Protein AF-A0A6C8LL79-F1 (afdb_monomer)

Solvent-accessible surface area (backbone atoms only — not comparable to full-atom values): 7331 Å² total; per-residue (Å²): 134,63,72,63,59,68,61,68,64,57,61,76,45,26,56,58,62,46,32,62,70,40,76,81,45,80,48,80,48,79,49,73,49,65,46,78,45,84,53,100,79,78,72,63,47,63,90,51,70,50,73,51,82,72,45,74,52,72,46,68,40,62,53,75,36,35,46,57,76,75,89,83,69,7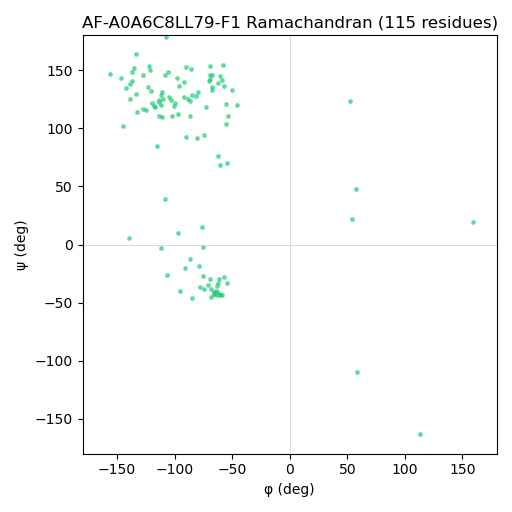4,102,61,100,69,70,82,71,26,34,47,65,66,55,52,52,47,51,55,51,50,50,43,72,66,72,58,63,35,42,35,36,50,88,89,48,79,43,73,74,38,80,71,132

Foldseek 3Di:
DDPVVVVVVFPQWDDFQWTFPDWPDKDKDKDKDFDFADDPDDGTDTDDIDIDQIDMDTDTHHDLFTQGPPVDDDDDPDRSNGHGPVVVVVVLVVQQVVLFFGWTDHSVDIDGRDHDD

InterPro domains:
  IPR048494 Dit-like phage tail protein, N-terminal domain [PF21821] (21-116)

Mean predicted aligned error: 10.7 Å

Secondary structure (DSSP, 8-state):
--HHHHHHT----EETTEE-SEEEEEEEE--EEE--B--SSSSPB---EEEPPPEEEEEEE--S-BEE--TTS-S-S----PBPHHHHHHHHHHHHHH---EEEE-SS-EEEEE---

Nearest PDB structures (foldseek):
  9b45-assembly1_U  TM=6.979E-01  e=3.609E-01  Pseudomonas virus Pa193
  8eon-assembly1_C  TM=7.003E-01  e=4.066E-01  Pseudomonas phage vB_PaeM_E217

Structure (mmCIF, N/CA/C/O backbone):
data_AF-A0A6C8LL79-F1
#
_entry.id   AF-A0A6C8LL79-F1
#
loop_
_atom_site.group_PDB
_atom_site.id
_atom_site.type_symbol
_atom_site.label_atom_id
_atom_site.label_alt_id
_atom_site.label_comp_id
_atom_site.label_asym_id
_atom_site.label_entity_id
_atom_site.label_seq_id
_atom_site.pdbx_PDB_ins_code
_atom_site.Cartn_x
_atom_site.Cartn_y
_atom_site.Cartn_z
_atom_site.occupancy
_atom_site.B_iso_or_equiv
_atom_site.auth_seq_id
_atom_site.auth_comp_id
_atom_site.auth_asym_id
_atom_site.auth_atom_id
_atom_site.pdbx_PDB_model_num
ATOM 1 N N . MET A 1 1 ? 25.544 -21.039 -1.902 1.00 49.50 1 MET A N 1
ATOM 2 C CA . MET A 1 1 ? 24.265 -20.311 -2.025 1.00 49.50 1 MET A CA 1
ATOM 3 C C . MET A 1 1 ? 24.577 -18.971 -2.662 1.00 49.50 1 MET A C 1
ATOM 5 O O . MET A 1 1 ? 25.288 -18.186 -2.047 1.00 49.50 1 MET A O 1
ATOM 9 N N . ASP A 1 2 ? 24.153 -18.768 -3.910 1.00 54.06 2 ASP A N 1
ATOM 10 C CA . ASP A 1 2 ? 24.474 -17.576 -4.702 1.00 54.06 2 ASP A CA 1
ATOM 11 C C . ASP A 1 2 ? 23.702 -16.353 -4.207 1.00 54.06 2 ASP A C 1
ATOM 13 O O . ASP A 1 2 ? 22.475 -16.310 -4.287 1.00 54.06 2 ASP A O 1
ATOM 17 N N . ILE A 1 3 ? 24.428 -15.328 -3.761 1.00 52.50 3 ILE A N 1
ATOM 18 C CA . ILE A 1 3 ? 23.889 -14.021 -3.334 1.00 52.50 3 ILE A CA 1
ATOM 19 C C . ILE A 1 3 ? 23.077 -13.363 -4.467 1.00 52.50 3 ILE A C 1
ATOM 21 O O . ILE A 1 3 ? 22.109 -12.641 -4.230 1.00 52.50 3 ILE A O 1
ATOM 25 N N . LEU A 1 4 ? 23.422 -13.677 -5.718 1.00 49.66 4 LEU A N 1
ATOM 26 C CA . LEU A 1 4 ? 22.693 -13.237 -6.904 1.00 49.66 4 LEU A CA 1
ATOM 27 C C . LEU A 1 4 ? 21.305 -13.886 -7.000 1.00 49.66 4 LEU A C 1
ATOM 29 O O . LEU A 1 4 ? 20.335 -13.214 -7.335 1.00 49.66 4 LEU A O 1
ATOM 33 N N . SER A 1 5 ? 21.169 -15.162 -6.632 1.00 50.50 5 SER A N 1
ATOM 34 C CA . SER A 1 5 ? 19.880 -15.864 -6.682 1.00 50.50 5 SER A CA 1
ATOM 35 C C . SER A 1 5 ? 18.879 -15.348 -5.641 1.00 50.50 5 SER A C 1
ATOM 37 O O . SER A 1 5 ? 17.677 -15.335 -5.905 1.00 50.50 5 SER A O 1
ATOM 39 N N . THR A 1 6 ? 19.357 -14.854 -4.492 1.00 52.66 6 THR A N 1
ATOM 40 C CA . THR A 1 6 ? 18.523 -14.166 -3.492 1.00 52.66 6 THR A CA 1
ATOM 41 C C . THR A 1 6 ? 18.145 -12.747 -3.912 1.00 52.66 6 THR A C 1
ATOM 43 O O . THR A 1 6 ? 17.090 -12.265 -3.511 1.00 52.66 6 THR A O 1
ATOM 46 N N . LEU A 1 7 ? 18.962 -12.094 -4.748 1.00 53.16 7 LEU A N 1
ATOM 47 C CA . LEU A 1 7 ? 18.659 -10.775 -5.306 1.00 53.16 7 LEU A CA 1
ATOM 48 C C . LEU A 1 7 ? 17.586 -10.859 -6.408 1.00 53.16 7 LEU A C 1
ATOM 50 O O . LEU A 1 7 ? 16.697 -10.019 -6.461 1.00 53.16 7 LEU A O 1
ATOM 54 N N . PHE A 1 8 ? 1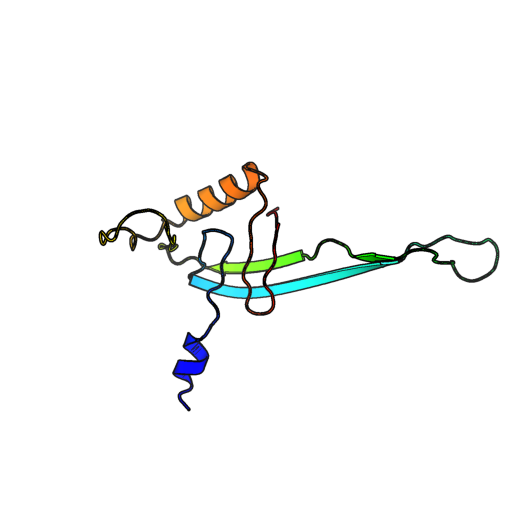7.624 -11.901 -7.248 1.00 52.66 8 PHE A N 1
ATOM 55 C CA . PHE A 1 8 ? 16.689 -12.078 -8.371 1.00 52.66 8 PHE A CA 1
ATOM 56 C 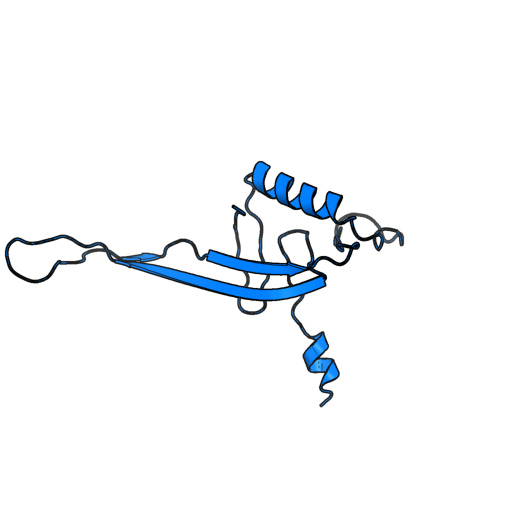C . PHE A 1 8 ? 15.371 -12.791 -8.024 1.00 52.66 8 PHE A C 1
ATOM 58 O O . PHE A 1 8 ? 14.427 -12.710 -8.804 1.00 52.66 8 PHE A O 1
ATOM 65 N N . HIS A 1 9 ? 15.240 -13.421 -6.850 1.00 49.84 9 HIS A N 1
ATOM 66 C CA . HIS A 1 9 ? 13.937 -13.891 -6.337 1.00 49.84 9 HIS A CA 1
ATOM 67 C C . HIS A 1 9 ? 13.061 -12.762 -5.768 1.00 49.84 9 HIS A C 1
ATOM 69 O O . HIS A 1 9 ? 12.079 -13.018 -5.067 1.00 49.84 9 HIS A O 1
ATOM 75 N N . GLN A 1 10 ? 13.399 -11.504 -6.059 1.00 55.97 10 GLN A N 1
ATOM 76 C CA . GLN A 1 10 ? 12.576 -10.347 -5.754 1.00 55.97 10 GLN A CA 1
ATOM 77 C C . GLN A 1 10 ? 11.195 -10.565 -6.380 1.00 55.97 10 GLN A C 1
ATOM 79 O O . GLN A 1 10 ? 11.033 -10.472 -7.594 1.00 55.97 10 GLN A O 1
ATOM 84 N N . GLN A 1 11 ? 10.207 -10.921 -5.548 1.00 56.28 11 GLN A N 1
ATOM 85 C CA . GLN A 1 11 ? 8.823 -11.090 -5.985 1.00 56.28 11 GLN A CA 1
ATOM 86 C C . GLN A 1 11 ? 8.450 -9.901 -6.863 1.00 56.28 11 GLN A C 1
ATOM 88 O O . GLN A 1 11 ? 8.565 -8.760 -6.403 1.00 56.28 11 GLN A O 1
ATOM 93 N N . SER A 1 12 ? 8.075 -10.169 -8.118 1.00 72.31 12 SER A N 1
ATOM 94 C CA . SER A 1 12 ? 7.757 -9.126 -9.087 1.00 72.31 12 SER A CA 1
ATOM 95 C C . SER A 1 12 ? 6.711 -8.212 -8.467 1.00 72.31 12 SER A C 1
ATOM 97 O O . SER A 1 12 ? 5.579 -8.637 -8.220 1.00 72.31 12 SER A O 1
ATOM 99 N N . ARG A 1 13 ? 7.119 -6.984 -8.155 1.00 86.12 13 ARG A N 1
ATOM 100 C CA . ARG A 1 13 ? 6.216 -5.956 -7.657 1.00 86.12 13 ARG A CA 1
ATOM 101 C C . ARG A 1 13 ? 5.285 -5.591 -8.787 1.00 86.12 13 ARG A C 1
ATOM 103 O O . ARG A 1 13 ? 5.730 -5.483 -9.927 1.00 86.12 13 ARG A O 1
ATOM 110 N N . ARG A 1 14 ? 3.999 -5.474 -8.495 1.00 85.94 14 ARG A N 1
ATOM 111 C CA . ARG A 1 14 ? 2.989 -5.220 -9.522 1.00 85.94 14 ARG A CA 1
ATOM 112 C C . ARG A 1 14 ? 1.933 -4.285 -8.980 1.00 85.94 14 ARG A C 1
ATOM 114 O O . ARG A 1 14 ? 1.458 -4.478 -7.865 1.00 85.94 14 ARG A O 1
ATOM 121 N N . ILE A 1 15 ? 1.575 -3.300 -9.786 1.00 86.94 15 ILE A N 1
ATOM 122 C CA . ILE A 1 15 ? 0.506 -2.340 -9.530 1.00 86.94 15 ILE A CA 1
ATOM 123 C C . ILE A 1 15 ? -0.539 -2.604 -10.612 1.00 86.94 15 ILE A C 1
ATOM 125 O O . ILE A 1 15 ? -0.474 -2.040 -11.701 1.00 86.94 15 ILE A O 1
ATOM 129 N N . GLY A 1 16 ? -1.425 -3.571 -10.373 1.00 85.44 16 GLY A N 1
ATOM 130 C CA . GLY A 1 16 ? -2.296 -4.109 -11.414 1.00 85.44 16 GLY A CA 1
ATOM 131 C C . GLY A 1 16 ? -1.491 -4.697 -12.583 1.00 85.44 16 GLY A C 1
ATOM 132 O O . GLY A 1 16 ? -0.846 -5.748 -12.459 1.00 85.44 16 GLY A O 1
ATOM 133 N N . VAL A 1 17 ? -1.534 -4.012 -13.727 1.00 80.81 17 VAL A N 1
ATOM 134 C CA . VAL A 1 17 ? -0.827 -4.399 -14.964 1.00 80.81 17 VAL A CA 1
ATOM 135 C C . VAL A 1 17 ? 0.577 -3.780 -15.045 1.00 80.81 17 VAL A C 1
ATOM 137 O O . VAL A 1 17 ? 1.446 -4.319 -15.727 1.00 80.81 17 VAL A O 1
ATOM 140 N N . LEU A 1 18 ? 0.836 -2.706 -14.294 1.00 82.19 18 LEU A N 1
ATOM 141 C CA . LEU A 1 18 ? 2.104 -1.981 -14.308 1.00 82.19 18 LEU A CA 1
ATOM 142 C C . LEU A 1 18 ? 3.173 -2.687 -13.466 1.00 82.19 18 LEU A C 1
ATOM 144 O O . LEU A 1 18 ? 2.955 -3.017 -12.294 1.00 82.19 18 LEU A O 1
ATOM 148 N N . ILE A 1 19 ? 4.361 -2.863 -14.050 1.00 84.94 19 ILE A N 1
ATOM 149 C CA . ILE A 1 19 ? 5.530 -3.447 -13.383 1.00 84.94 19 ILE A CA 1
ATOM 150 C C . ILE A 1 19 ? 6.615 -2.367 -13.241 1.00 84.94 19 ILE A C 1
ATOM 152 O O . ILE A 1 19 ? 7.194 -1.951 -14.250 1.00 84.94 19 ILE A O 1
ATOM 156 N N . PRO A 1 20 ? 6.914 -1.894 -12.016 1.00 85.38 20 PRO A N 1
ATOM 157 C CA . PRO A 1 20 ? 8.007 -0.959 -11.790 1.00 85.38 20 PRO A CA 1
ATOM 158 C C . PRO A 1 20 ? 9.363 -1.636 -12.004 1.00 85.38 20 PRO A C 1
ATOM 160 O O . PRO A 1 20 ? 9.553 -2.807 -11.675 1.00 85.38 20 PRO A O 1
ATOM 163 N N . SER A 1 21 ? 10.332 -0.881 -12.523 1.00 81.56 21 SER A N 1
ATOM 164 C CA . SER A 1 21 ? 11.700 -1.372 -12.731 1.00 81.56 21 SER A CA 1
ATOM 165 C C . SER A 1 21 ? 12.501 -1.388 -11.432 1.00 81.56 21 SER A C 1
ATOM 167 O O . SER A 1 21 ? 13.310 -2.283 -11.210 1.00 81.56 21 SER A O 1
ATOM 169 N N . VAL A 1 22 ? 12.281 -0.389 -10.575 1.00 85.12 22 VAL A N 1
ATOM 170 C CA . VAL A 1 22 ? 12.935 -0.255 -9.271 1.00 85.12 22 VAL A CA 1
ATOM 171 C C . VAL A 1 22 ? 11.895 0.165 -8.243 1.00 85.12 22 VAL A C 1
ATOM 173 O O . VAL A 1 22 ? 11.044 1.006 -8.522 1.00 85.12 22 VAL A O 1
ATOM 176 N N . VAL A 1 23 ? 11.979 -0.390 -7.038 1.00 87.69 23 VAL A N 1
ATOM 177 C CA . VAL A 1 23 ? 11.211 0.080 -5.882 1.00 87.69 23 VAL A CA 1
ATOM 178 C C . VAL A 1 23 ? 12.194 0.582 -4.838 1.00 87.69 23 VAL A C 1
ATOM 180 O O . VAL A 1 23 ? 13.041 -0.178 -4.373 1.00 87.69 23 VAL A O 1
ATOM 183 N N . VAL A 1 24 ? 12.104 1.870 -4.516 1.00 89.56 24 VAL A N 1
ATOM 184 C CA . VAL A 1 24 ? 12.994 2.549 -3.566 1.00 89.56 24 VAL A CA 1
ATOM 185 C C . VAL A 1 24 ? 12.483 2.354 -2.145 1.00 89.56 24 VAL A C 1
ATOM 187 O O . VAL A 1 24 ? 13.252 2.005 -1.250 1.00 89.56 24 VAL A O 1
ATOM 190 N N . SER A 1 25 ? 11.179 2.546 -1.928 1.00 90.81 25 SER A N 1
ATOM 191 C CA . SER A 1 25 ? 10.568 2.378 -0.612 1.00 90.81 25 SER A CA 1
ATOM 192 C C . SER A 1 25 ? 9.131 1.854 -0.691 1.00 90.81 25 SER A C 1
ATOM 194 O O . SER A 1 25 ? 8.372 2.208 -1.589 1.00 90.81 25 SER A O 1
ATOM 196 N N . GLU A 1 26 ? 8.759 1.001 0.269 1.00 92.25 26 GLU A N 1
ATOM 197 C CA . GLU A 1 26 ? 7.394 0.496 0.481 1.00 92.25 26 GLU A CA 1
ATOM 198 C C . GLU A 1 26 ? 7.004 0.748 1.944 1.00 92.25 26 GLU A C 1
ATOM 200 O O . GLU A 1 26 ? 7.621 0.210 2.866 1.00 92.25 26 GLU A O 1
ATOM 205 N N . LYS A 1 27 ? 5.985 1.580 2.176 1.00 94.88 27 LYS A N 1
ATOM 206 C CA . LYS A 1 27 ? 5.447 1.879 3.510 1.00 94.88 27 LYS A CA 1
ATOM 207 C C . LYS A 1 27 ? 4.043 1.304 3.627 1.00 94.88 27 LYS A C 1
ATOM 209 O O . LYS A 1 27 ? 3.156 1.680 2.869 1.00 94.88 27 LYS A O 1
ATOM 214 N N . HIS A 1 28 ? 3.856 0.403 4.587 1.00 95.50 28 HIS A N 1
ATOM 215 C CA . HIS A 1 28 ? 2.603 -0.315 4.821 1.00 95.50 28 HIS A CA 1
ATOM 216 C C . HIS A 1 28 ? 1.949 0.167 6.115 1.00 95.50 28 HIS A C 1
ATOM 218 O O . HIS A 1 28 ? 2.578 0.075 7.171 1.00 95.50 28 HIS A O 1
ATOM 224 N N . THR A 1 29 ? 0.691 0.599 6.042 1.00 95.25 29 THR A N 1
ATOM 225 C CA . THR A 1 29 ? -0.086 1.063 7.197 1.00 95.25 29 THR A CA 1
ATOM 226 C C . THR A 1 29 ? -1.322 0.186 7.377 1.00 95.25 29 THR A C 1
ATOM 228 O O . THR A 1 29 ? -2.162 0.067 6.486 1.00 95.25 29 THR A O 1
ATOM 231 N N . ASP A 1 30 ? -1.441 -0.427 8.552 1.00 95.06 30 ASP A N 1
ATOM 232 C CA . ASP A 1 30 ? -2.610 -1.186 8.990 1.00 95.06 30 ASP A CA 1
ATOM 233 C C . ASP A 1 30 ? -3.083 -0.594 10.325 1.00 95.06 30 ASP A C 1
ATOM 235 O O . ASP A 1 30 ? -2.360 -0.668 11.318 1.00 95.06 30 ASP A O 1
ATOM 239 N N . THR A 1 31 ? -4.291 -0.027 10.356 1.00 95.12 31 THR A N 1
ATOM 240 C CA . THR A 1 31 ? -4.839 0.645 11.547 1.00 95.12 31 THR A CA 1
ATOM 241 C C . THR A 1 31 ? -6.137 -0.023 11.989 1.00 95.12 31 THR A C 1
ATOM 243 O O . THR A 1 31 ? -7.030 -0.261 11.174 1.00 95.12 31 THR A O 1
ATOM 246 N N . LEU A 1 32 ? -6.252 -0.311 13.285 1.00 95.19 32 LEU A N 1
ATOM 247 C CA . LEU A 1 32 ? -7.506 -0.700 13.930 1.00 95.19 32 LEU A CA 1
ATOM 248 C C . LEU A 1 32 ? -8.075 0.539 14.627 1.00 95.19 32 LEU A C 1
ATOM 250 O O . LEU A 1 32 ? -7.388 1.136 15.451 1.00 95.19 32 LEU A O 1
ATOM 254 N N . GLU A 1 33 ? -9.293 0.940 14.278 1.00 94.94 33 GLU A N 1
ATOM 255 C CA . GLU A 1 33 ? -10.002 2.000 14.990 1.00 94.94 33 GLU A CA 1
ATOM 256 C C . GLU A 1 33 ? -10.858 1.379 16.090 1.00 94.94 33 GLU A C 1
ATOM 258 O O . GLU A 1 33 ? -11.637 0.461 15.837 1.00 94.94 33 GLU A O 1
ATOM 263 N N . ILE A 1 34 ? -10.689 1.877 17.311 1.00 94.19 34 ILE A N 1
ATOM 264 C CA . ILE A 1 34 ? -11.496 1.517 18.473 1.00 94.19 34 ILE A CA 1
ATOM 265 C C . ILE A 1 34 ? -12.426 2.702 18.728 1.00 94.19 34 ILE A C 1
ATOM 267 O O . ILE A 1 34 ? -11.964 3.838 18.792 1.00 94.19 34 ILE A O 1
ATOM 271 N N . THR A 1 35 ? -13.732 2.459 18.819 1.00 93.31 35 T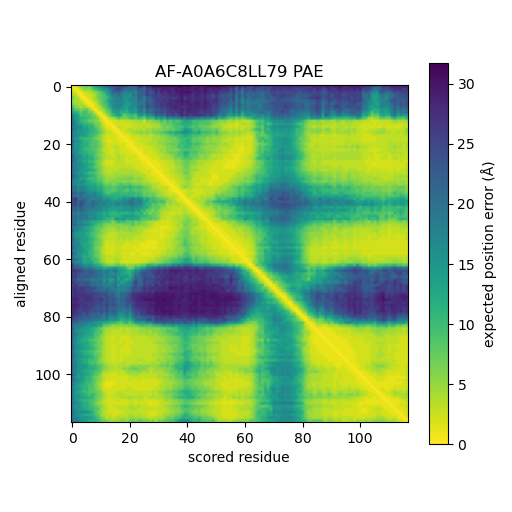HR A N 1
ATOM 272 C CA . THR A 1 35 ? -14.709 3.525 19.071 1.00 93.31 35 THR A CA 1
ATOM 273 C C . THR A 1 35 ? -14.563 4.040 20.493 1.00 93.31 35 THR A C 1
ATOM 275 O O . THR A 1 35 ? -14.435 3.233 21.410 1.00 93.31 35 THR A O 1
ATOM 278 N N . GLU A 1 36 ? -14.680 5.346 20.694 1.00 91.00 36 GLU A N 1
ATOM 279 C CA . GLU A 1 36 ? -14.651 5.945 22.026 1.00 91.00 36 GLU A CA 1
ATOM 280 C C . GLU A 1 36 ? -16.017 6.553 22.353 1.00 91.00 36 GLU A C 1
ATOM 282 O O . GLU A 1 36 ? -16.537 7.386 21.610 1.00 91.00 36 GLU A O 1
ATOM 287 N N . HIS A 1 37 ? -16.603 6.137 23.475 1.00 91.94 37 HIS A N 1
ATOM 288 C CA . HIS A 1 37 ? -17.780 6.764 24.057 1.00 91.94 37 HIS A CA 1
ATOM 289 C C . HIS A 1 37 ? -17.382 7.455 25.372 1.00 91.94 37 HIS A C 1
ATOM 291 O O . HIS A 1 37 ? -17.048 6.768 26.347 1.00 91.94 37 HIS A O 1
ATOM 297 N N . PRO A 1 38 ? -17.360 8.800 25.420 1.00 90.12 38 PRO A N 1
ATOM 298 C CA . PRO A 1 38 ? -16.996 9.525 26.630 1.00 90.12 38 PRO A CA 1
ATOM 299 C C . PRO A 1 38 ? -18.082 9.365 27.699 1.00 90.12 38 PRO A C 1
ATOM 301 O O . PRO A 1 38 ? -19.274 9.390 27.398 1.00 90.12 38 PRO A O 1
ATOM 304 N N . VAL A 1 39 ? -17.664 9.241 28.957 1.00 92.12 39 VAL A N 1
ATOM 305 C CA . VAL A 1 39 ? -18.555 9.162 30.123 1.00 92.12 39 VAL A CA 1
ATOM 306 C C . VAL A 1 39 ? -18.237 10.286 31.103 1.00 92.12 39 VAL A C 1
ATOM 308 O O . VAL A 1 39 ? -17.117 10.788 31.141 1.00 92.12 39 VAL A O 1
ATOM 311 N N . GLU A 1 40 ? -19.231 10.691 31.890 1.00 88.38 40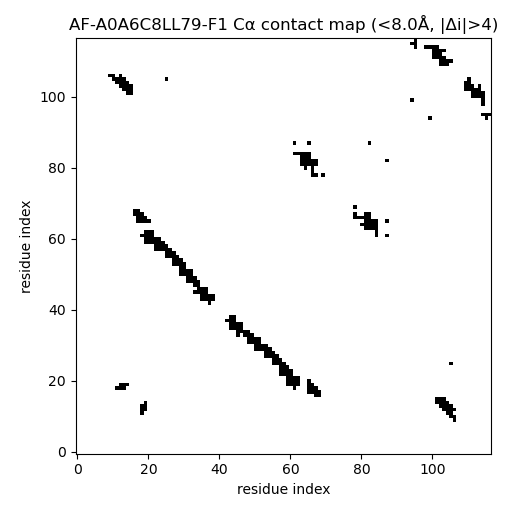 GLU A N 1
ATOM 312 C CA . GLU A 1 40 ? -19.135 11.841 32.800 1.00 88.38 40 GLU A CA 1
ATOM 313 C C . GLU A 1 40 ? -18.065 11.661 33.891 1.00 88.38 40 GLU A C 1
ATOM 315 O O . GLU A 1 40 ? -17.410 12.623 34.291 1.00 88.38 40 GLU A O 1
ATOM 320 N N . VAL A 1 41 ? -17.848 10.422 34.346 1.00 89.81 41 VAL A N 1
ATOM 321 C CA . VAL A 1 41 ? -16.825 10.071 35.338 1.00 89.81 41 VAL A CA 1
ATOM 322 C C . VAL A 1 41 ? -16.140 8.769 34.927 1.00 89.81 41 VAL A C 1
ATOM 324 O O . VAL A 1 41 ? -16.801 7.746 34.758 1.00 89.81 41 VAL A O 1
ATOM 327 N N . GLY A 1 42 ? -14.810 8.790 34.820 1.00 85.38 42 GLY A N 1
ATOM 328 C CA . GLY A 1 42 ? -13.992 7.615 34.503 1.00 85.38 42 GLY A CA 1
ATOM 329 C C . GLY A 1 42 ? -13.299 7.696 33.141 1.00 85.38 42 GLY A C 1
ATOM 330 O O . GLY A 1 42 ? -13.129 8.776 32.581 1.00 85.38 42 GLY A O 1
ATOM 331 N N . ALA A 1 43 ? -12.843 6.547 32.639 1.00 87.31 43 ALA A N 1
ATOM 332 C CA . ALA A 1 43 ? -12.218 6.431 31.322 1.00 87.31 43 ALA A CA 1
ATOM 333 C C . ALA A 1 43 ? -13.277 6.238 30.227 1.00 87.31 43 ALA A C 1
ATOM 335 O O . ALA A 1 43 ? -14.332 5.657 30.484 1.00 87.31 43 ALA A O 1
ATOM 336 N N . ALA A 1 44 ? -12.980 6.694 29.007 1.00 88.56 44 ALA A N 1
ATOM 337 C CA . ALA A 1 44 ? -13.838 6.454 27.852 1.00 88.56 44 ALA A CA 1
ATOM 338 C C . ALA A 1 44 ? -14.055 4.947 27.644 1.00 88.56 44 ALA A C 1
ATOM 340 O O . ALA A 1 44 ? -13.117 4.151 27.743 1.00 88.56 44 ALA A O 1
ATOM 341 N N . ILE A 1 45 ? -15.300 4.564 27.372 1.00 88.88 45 ILE A N 1
ATOM 342 C CA . ILE A 1 45 ? -15.686 3.170 27.157 1.00 88.88 45 ILE A CA 1
ATOM 343 C C . ILE A 1 45 ? -15.687 2.906 25.653 1.00 88.88 45 ILE A C 1
ATOM 345 O O . ILE A 1 45 ? -16.189 3.716 24.876 1.00 88.88 45 ILE A O 1
ATOM 349 N N . ALA A 1 46 ? -15.140 1.764 25.247 1.00 89.88 46 ALA A N 1
ATOM 350 C CA . ALA A 1 46 ? -15.179 1.292 23.872 1.00 89.88 46 ALA A CA 1
ATOM 351 C C . ALA A 1 46 ? -16.067 0.054 23.773 1.00 89.88 46 ALA A C 1
ATOM 353 O O . ALA A 1 46 ? -15.868 -0.903 24.518 1.00 89.88 46 ALA A O 1
ATOM 354 N N . ASP A 1 47 ? -17.019 0.072 22.845 1.00 90.00 47 ASP A N 1
ATOM 355 C CA . ASP A 1 47 ? -17.921 -1.062 22.608 1.00 90.00 47 ASP A CA 1
ATOM 356 C C . ASP A 1 47 ? -17.573 -1.807 21.307 1.00 90.00 47 ASP A C 1
ATOM 358 O O . ASP A 1 47 ? -17.809 -3.002 21.169 1.00 90.00 47 ASP A O 1
ATOM 362 N N . HIS A 1 48 ? -16.951 -1.120 20.342 1.00 92.00 48 HIS A N 1
ATOM 363 C CA . HIS A 1 48 ? -16.644 -1.681 19.031 1.00 92.00 48 HIS A CA 1
ATOM 364 C C . HIS A 1 48 ? -15.219 -1.336 18.582 1.00 92.00 48 HIS A C 1
ATOM 366 O O . HIS A 1 48 ? -14.649 -0.302 18.932 1.00 92.00 48 HIS A O 1
ATOM 372 N N . ALA A 1 49 ? -14.647 -2.206 17.753 1.00 93.94 49 ALA A N 1
ATOM 373 C CA . ALA A 1 49 ? -13.419 -1.932 17.025 1.00 93.94 49 ALA A CA 1
ATOM 374 C C . ALA A 1 49 ? -13.547 -2.464 15.597 1.00 93.94 49 ALA A C 1
ATOM 376 O O . ALA A 1 49 ? -14.062 -3.562 15.382 1.00 93.94 49 ALA A O 1
ATOM 377 N N . TYR A 1 50 ? -13.076 -1.697 14.619 1.00 94.94 50 TYR A N 1
ATOM 378 C CA . TYR A 1 50 ? -13.099 -2.088 13.214 1.00 94.94 50 TYR A CA 1
ATOM 379 C C . TYR A 1 50 ? -11.779 -1.739 12.528 1.00 94.94 50 TYR A C 1
ATOM 381 O O . TYR A 1 50 ? -11.076 -0.793 12.886 1.00 94.94 50 TYR A O 1
ATOM 389 N N . LYS A 1 51 ? -11.396 -2.550 11.542 1.00 95.06 51 LYS A N 1
ATOM 390 C CA . LYS A 1 51 ? -10.137 -2.366 10.820 1.00 95.06 51 LYS A CA 1
ATOM 391 C C . LYS A 1 51 ? -10.329 -1.355 9.689 1.00 95.06 51 LYS A C 1
ATOM 393 O O . LYS A 1 51 ? -11.224 -1.529 8.865 1.00 95.06 51 LYS A O 1
ATOM 398 N N . LYS A 1 52 ? -9.471 -0.332 9.622 1.00 94.81 52 LYS A N 1
ATOM 399 C CA . LYS A 1 52 ? -9.424 0.582 8.472 1.00 94.81 52 LYS A CA 1
ATOM 400 C C . LYS A 1 52 ? -8.880 -0.136 7.233 1.00 94.81 52 LYS A C 1
ATOM 402 O O . LYS A 1 52 ? -8.099 -1.082 7.384 1.00 94.81 52 LYS A O 1
ATOM 407 N N . PRO A 1 53 ? -9.243 0.311 6.015 1.00 93.19 53 PRO A N 1
ATOM 408 C CA . PRO A 1 53 ? -8.604 -0.165 4.795 1.00 93.19 53 PRO A CA 1
ATOM 409 C C . PRO A 1 53 ? -7.081 -0.081 4.920 1.00 93.19 53 PRO A C 1
ATOM 411 O O . PRO A 1 53 ? -6.545 0.920 5.393 1.00 93.19 53 PRO A O 1
ATOM 414 N N . SER A 1 54 ? -6.386 -1.156 4.552 1.00 94.44 54 SER A N 1
ATOM 415 C CA . SER A 1 54 ? -4.925 -1.168 4.585 1.00 94.44 54 SER A CA 1
ATOM 416 C C . SER A 1 54 ? -4.388 -0.208 3.522 1.00 94.44 54 SER A C 1
ATOM 418 O O . SER A 1 54 ? -4.812 -0.276 2.372 1.00 94.44 54 SER A O 1
ATOM 420 N N . GLU A 1 55 ? -3.424 0.634 3.880 1.00 94.94 55 GLU A N 1
ATOM 421 C CA . GLU A 1 55 ? -2.801 1.582 2.954 1.00 94.94 55 GLU A CA 1
ATOM 422 C C . GLU A 1 55 ? -1.369 1.154 2.629 1.00 94.94 5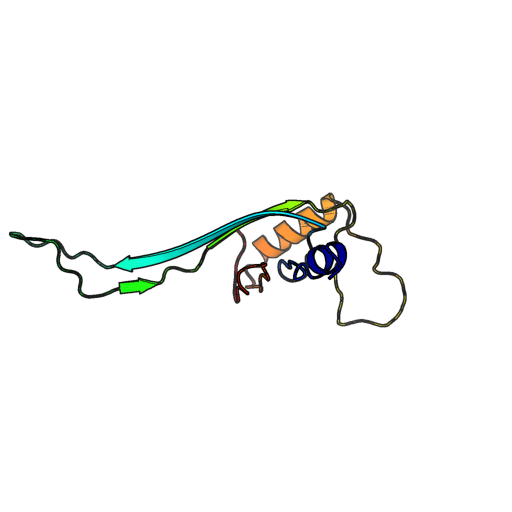5 GLU A C 1
ATOM 424 O O . GLU A 1 55 ? -0.644 0.614 3.473 1.00 94.94 55 GLU A O 1
ATOM 429 N N . VAL A 1 56 ? -0.949 1.412 1.393 1.00 95.00 56 VAL A N 1
ATOM 430 C CA . VAL A 1 56 ? 0.437 1.246 0.967 1.00 95.00 56 VAL A CA 1
ATOM 431 C C . VAL A 1 56 ? 0.878 2.472 0.181 1.00 95.00 56 VAL A C 1
ATOM 433 O O . VAL A 1 56 ? 0.196 2.909 -0.741 1.00 95.00 56 VAL A O 1
ATOM 436 N N . VAL A 1 57 ? 2.024 3.029 0.559 1.00 95.12 57 VAL A N 1
ATOM 437 C CA . VAL A 1 57 ? 2.688 4.113 -0.168 1.00 95.12 57 VAL A CA 1
ATOM 438 C C . VAL A 1 57 ? 3.992 3.558 -0.709 1.00 95.12 57 VAL A C 1
ATOM 440 O O . VAL A 1 57 ? 4.810 3.047 0.058 1.00 95.12 57 VAL A O 1
ATOM 443 N N . MET A 1 58 ? 4.173 3.637 -2.023 1.00 91.38 58 MET A N 1
ATOM 444 C CA . MET A 1 58 ? 5.357 3.110 -2.694 1.00 91.38 58 MET A CA 1
ATOM 445 C C . MET A 1 58 ? 6.051 4.209 -3.484 1.00 91.38 58 MET A C 1
ATOM 447 O O . MET A 1 58 ? 5.409 4.967 -4.206 1.00 91.38 58 MET A O 1
ATOM 451 N N . GLU A 1 59 ? 7.369 4.257 -3.364 1.00 92.56 59 GLU A N 1
ATOM 452 C CA . GLU A 1 59 ? 8.235 5.073 -4.200 1.00 92.56 59 GLU A CA 1
ATOM 453 C C . GLU A 1 59 ? 8.885 4.156 -5.232 1.00 92.56 59 GLU A C 1
ATOM 455 O O . GLU A 1 59 ? 9.691 3.284 -4.891 1.00 92.56 59 GLU A O 1
ATOM 460 N N . VAL A 1 60 ? 8.484 4.313 -6.491 1.00 89.06 60 VAL A N 1
ATOM 461 C CA . VAL A 1 60 ? 8.874 3.414 -7.579 1.00 89.06 60 VAL A CA 1
ATOM 462 C C . VAL A 1 60 ? 9.454 4.188 -8.754 1.00 89.06 60 VAL A C 1
ATOM 464 O O . VAL A 1 60 ? 9.035 5.304 -9.054 1.00 89.06 60 VAL A O 1
ATOM 467 N N . GLY A 1 61 ? 10.422 3.574 -9.426 1.00 85.44 61 GLY A N 1
ATOM 468 C CA . GLY A 1 61 ? 11.012 4.053 -10.664 1.00 85.44 61 GLY A CA 1
ATOM 469 C C . GLY A 1 61 ? 10.622 3.150 -11.827 1.00 85.44 61 GLY A C 1
ATOM 470 O O . GLY A 1 61 ? 10.773 1.927 -11.762 1.00 85.44 61 GLY A O 1
ATOM 471 N N . PHE A 1 62 ? 10.168 3.765 -12.913 1.00 81.06 62 PHE A N 1
ATOM 472 C CA . PHE A 1 62 ? 9.998 3.108 -14.202 1.00 81.06 62 PHE A CA 1
ATOM 473 C C . PHE A 1 62 ? 11.193 3.489 -15.078 1.00 81.06 62 PHE A C 1
ATOM 475 O O . PHE A 1 62 ? 11.419 4.671 -15.344 1.00 81.06 62 PHE A O 1
ATOM 482 N N . ALA A 1 63 ? 11.987 2.509 -15.517 1.00 70.31 63 ALA A N 1
ATOM 483 C CA . ALA A 1 63 ? 12.861 2.726 -16.665 1.00 70.31 63 ALA A CA 1
ATOM 484 C C . ALA A 1 63 ? 11.955 3.060 -17.862 1.00 70.31 63 ALA A C 1
ATOM 486 O O . ALA A 1 63 ? 10.844 2.541 -17.911 1.00 70.31 63 ALA A O 1
ATOM 487 N N . GLY A 1 64 ? 12.378 3.946 -18.775 1.00 56.62 64 GLY A N 1
ATOM 488 C CA . GLY A 1 64 ? 11.591 4.385 -19.943 1.00 56.62 64 GLY A CA 1
ATOM 489 C C . GLY A 1 64 ? 11.283 3.226 -20.890 1.00 56.62 64 GLY A C 1
ATOM 490 O O . GLY A 1 64 ? 11.967 3.030 -21.888 1.00 56.62 64 GLY A O 1
ATOM 491 N N . GLY A 1 65 ? 10.324 2.411 -20.482 1.00 54.00 65 GLY A N 1
ATOM 492 C CA . GLY A 1 65 ? 10.444 0.976 -20.581 1.00 54.00 65 GLY A CA 1
ATOM 493 C C . GLY A 1 65 ? 9.512 0.186 -19.638 1.00 54.00 65 GLY A C 1
ATOM 494 O O . GLY A 1 65 ? 9.812 -0.978 -19.382 1.00 54.00 65 GLY A O 1
ATOM 495 N N . GLY A 1 66 ? 8.426 0.762 -19.099 1.00 52.84 66 GLY A N 1
ATOM 496 C CA . GLY A 1 66 ? 7.495 0.029 -18.225 1.00 52.84 66 GLY A CA 1
ATOM 497 C C . GLY A 1 66 ? 6.970 -1.232 -18.922 1.00 52.84 66 GLY A C 1
ATOM 498 O O . GLY A 1 66 ? 6.422 -1.140 -20.017 1.00 52.84 66 GLY A O 1
ATOM 499 N N . SER A 1 67 ? 7.202 -2.411 -18.339 1.00 55.03 67 SER A N 1
ATOM 500 C CA . SER A 1 67 ? 6.828 -3.690 -18.954 1.00 55.03 67 SER A CA 1
ATOM 501 C C . SER A 1 67 ? 5.384 -4.024 -18.591 1.00 55.03 67 SER A C 1
ATOM 503 O O . SER A 1 67 ? 5.091 -4.316 -17.430 1.00 55.03 67 SER A O 1
ATOM 505 N N . LEU A 1 68 ? 4.483 -3.965 -19.571 1.00 56.12 68 LEU A N 1
ATOM 506 C CA . LEU A 1 68 ? 3.145 -4.537 -19.451 1.00 56.12 68 LEU A CA 1
ATOM 507 C C . LEU A 1 68 ? 3.231 -6.043 -19.723 1.00 56.12 68 LEU A C 1
ATOM 509 O O . LEU A 1 68 ? 3.746 -6.459 -2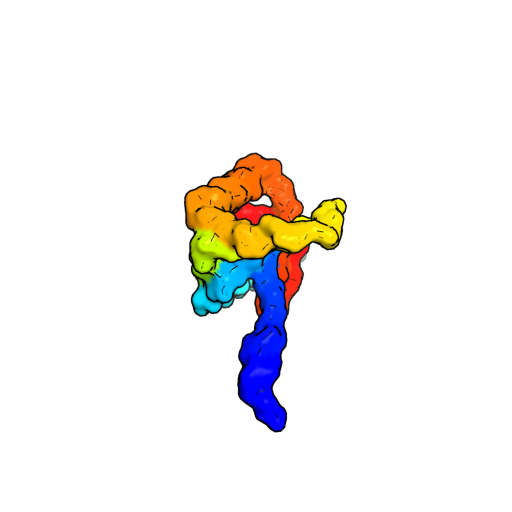0.761 1.00 56.12 68 LEU A O 1
ATOM 513 N N . LEU A 1 69 ? 2.696 -6.867 -18.818 1.00 57.72 69 LEU A N 1
ATOM 514 C CA . LEU A 1 69 ? 2.407 -8.268 -19.132 1.00 57.72 69 LEU A CA 1
ATOM 515 C C . LEU A 1 69 ? 0.982 -8.364 -19.687 1.00 57.72 69 LEU A C 1
ATOM 517 O O . LEU A 1 69 ? 0.021 -8.516 -18.932 1.00 57.72 69 LEU A O 1
ATOM 521 N N . ASP A 1 70 ? 0.854 -8.284 -21.010 1.00 55.62 70 ASP A N 1
ATOM 522 C CA . ASP A 1 70 ? -0.364 -8.698 -21.705 1.00 55.62 70 ASP A CA 1
ATOM 523 C C . ASP A 1 70 ? -0.427 -10.234 -21.721 1.00 55.62 70 ASP A C 1
ATOM 525 O O . ASP A 1 70 ? 0.182 -10.907 -22.552 1.00 55.62 70 ASP A O 1
ATOM 529 N N . PHE A 1 71 ? -1.118 -10.808 -20.735 1.00 50.56 71 PHE A N 1
ATOM 530 C CA . PHE A 1 71 ? -1.311 -12.257 -20.626 1.00 50.56 71 PHE A CA 1
ATOM 531 C C . PHE A 1 71 ? -2.345 -12.813 -21.625 1.00 50.56 71 PHE A C 1
ATOM 533 O O . PHE A 1 71 ? -2.566 -14.024 -21.631 1.00 50.56 71 PHE A O 1
ATOM 540 N N . ALA A 1 72 ? -2.991 -11.978 -22.451 1.00 51.94 72 ALA A N 1
ATOM 541 C CA . ALA A 1 72 ? -4.182 -12.377 -23.202 1.00 51.94 72 ALA A CA 1
ATOM 542 C C . ALA A 1 72 ? -4.013 -12.469 -24.729 1.00 51.94 72 ALA A C 1
ATOM 544 O O . ALA A 1 72 ? -4.949 -12.906 -25.399 1.00 51.94 72 ALA A O 1
ATOM 545 N N . SER A 1 73 ? -2.860 -12.132 -25.314 1.00 45.41 73 SER A N 1
ATOM 546 C CA . SER A 1 73 ? -2.749 -12.093 -26.777 1.00 45.41 73 SER A CA 1
ATOM 547 C C . SER A 1 73 ? -1.379 -12.526 -27.301 1.00 45.41 73 SER A C 1
ATOM 549 O O . SER A 1 73 ? -0.442 -11.743 -27.338 1.00 45.41 73 SER A O 1
ATOM 551 N N . ASN A 1 74 ? -1.325 -13.767 -27.793 1.00 44.78 74 ASN A N 1
ATOM 552 C CA . ASN A 1 74 ? -0.376 -14.300 -28.775 1.00 44.78 74 ASN A CA 1
ATOM 553 C C . ASN A 1 74 ? 1.134 -14.120 -28.528 1.00 44.78 74 ASN A C 1
ATOM 555 O O . ASN A 1 74 ? 1.702 -13.035 -28.517 1.00 44.78 74 ASN A O 1
ATOM 559 N N . LEU A 1 75 ? 1.805 -15.273 -28.515 1.00 56.16 75 LEU A N 1
ATOM 560 C CA . LEU A 1 75 ? 3.235 -15.500 -28.710 1.00 56.16 75 LEU A CA 1
ATOM 561 C C . LEU A 1 75 ? 3.737 -14.893 -30.043 1.00 56.16 75 LEU A C 1
ATOM 563 O O . LEU A 1 75 ? 4.072 -15.606 -30.985 1.00 56.16 75 LEU A O 1
ATOM 567 N N . THR A 1 76 ? 3.794 -13.568 -30.135 1.00 45.12 76 THR A N 1
ATOM 568 C CA . THR A 1 76 ? 4.505 -12.822 -31.174 1.00 45.12 76 THR A CA 1
ATOM 569 C C . THR A 1 76 ? 5.323 -11.737 -30.492 1.00 45.12 76 THR A C 1
ATOM 571 O O . THR A 1 76 ? 4.797 -10.844 -29.837 1.00 45.12 76 THR A O 1
ATOM 574 N N . ALA A 1 77 ? 6.637 -11.886 -30.604 1.00 47.50 77 ALA A N 1
ATOM 575 C CA . ALA A 1 77 ? 7.697 -11.148 -29.935 1.00 47.50 77 ALA A CA 1
ATOM 576 C C . ALA A 1 77 ? 7.725 -9.626 -30.213 1.00 47.50 77 ALA A C 1
ATOM 578 O O . ALA A 1 77 ? 8.663 -9.141 -30.842 1.00 47.50 77 ALA A O 1
ATOM 579 N N . THR A 1 78 ? 6.741 -8.855 -29.732 1.00 44.12 78 THR A N 1
ATOM 580 C CA . THR A 1 78 ? 6.714 -7.386 -29.922 1.00 44.12 78 THR A CA 1
ATOM 581 C C . THR A 1 78 ? 6.258 -6.541 -28.726 1.00 44.12 78 THR A C 1
ATOM 583 O O . THR A 1 78 ? 6.218 -5.325 -28.861 1.00 44.12 78 THR A O 1
ATOM 586 N N . SER A 1 79 ? 6.012 -7.103 -27.535 1.00 46.81 79 SER A N 1
ATOM 587 C CA . SER A 1 79 ? 5.696 -6.303 -26.328 1.00 46.81 79 SER A CA 1
ATOM 588 C C . SER A 1 79 ? 6.827 -6.289 -25.288 1.00 46.81 79 SER A C 1
ATOM 590 O O . SER A 1 79 ? 6.589 -6.357 -24.089 1.00 46.81 79 SER A O 1
ATOM 592 N N . LEU A 1 80 ? 8.082 -6.216 -25.749 1.00 49.47 80 LEU A N 1
ATOM 593 C CA . LEU A 1 80 ? 9.214 -5.759 -24.922 1.00 49.47 80 LEU A CA 1
ATOM 594 C C . LEU A 1 80 ? 9.532 -4.272 -25.161 1.00 49.47 80 LEU A C 1
ATOM 596 O O . LEU A 1 80 ? 10.563 -3.777 -24.705 1.00 49.47 80 LEU A O 1
ATOM 600 N N . LEU A 1 81 ? 8.665 -3.557 -25.889 1.00 53.62 81 LEU A N 1
ATOM 601 C CA . LEU A 1 81 ? 8.749 -2.108 -26.009 1.00 53.62 81 LEU A CA 1
ATOM 602 C C . LEU A 1 81 ? 8.125 -1.522 -24.753 1.00 53.62 81 LEU A C 1
ATOM 604 O O . LEU A 1 81 ? 6.910 -1.381 -24.648 1.00 53.62 81 LEU A O 1
ATOM 608 N N . GLY A 1 82 ? 8.953 -1.286 -23.750 1.00 58.03 82 GLY A N 1
ATOM 609 C CA . GLY A 1 82 ? 8.414 -0.744 -22.529 1.00 58.03 82 GLY A CA 1
ATOM 610 C C . GLY A 1 82 ? 7.916 0.694 -22.734 1.00 58.03 82 GLY A C 1
ATOM 611 O O . GLY A 1 82 ? 8.442 1.449 -23.556 1.00 58.03 82 GLY A O 1
ATOM 612 N N . LEU A 1 83 ? 6.851 1.034 -22.016 1.00 64.25 83 LEU A N 1
ATOM 613 C CA . LEU A 1 83 ? 6.125 2.290 -22.170 1.00 64.25 83 LEU A CA 1
ATOM 614 C C . LEU A 1 83 ? 7.032 3.495 -21.944 1.00 64.25 83 LEU A C 1
ATOM 616 O O . LEU A 1 83 ? 7.838 3.513 -21.008 1.00 64.25 83 LEU A O 1
ATOM 620 N N . SER A 1 84 ? 6.847 4.551 -22.740 1.00 76.94 84 SER A N 1
ATOM 621 C CA . SER A 1 84 ? 7.511 5.818 -22.442 1.00 76.94 84 SER A CA 1
ATOM 622 C C . SER A 1 84 ? 7.103 6.304 -21.039 1.00 76.94 84 SER A C 1
ATOM 624 O O . SER A 1 84 ? 6.010 5.977 -20.558 1.00 76.94 84 SER A O 1
ATOM 626 N N . PRO A 1 85 ? 7.933 7.113 -20.356 1.00 81.50 85 PRO A N 1
ATOM 627 C CA . PRO A 1 85 ? 7.562 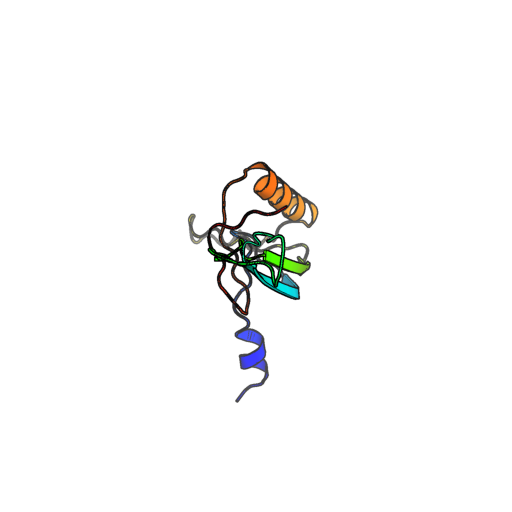7.668 -19.054 1.00 81.50 85 PRO A CA 1
ATOM 628 C C . PRO A 1 85 ? 6.222 8.423 -19.083 1.00 81.50 85 PRO A C 1
ATOM 630 O O . PRO A 1 85 ? 5.465 8.380 -18.120 1.00 81.50 85 PRO A O 1
ATOM 633 N N . GLN A 1 86 ? 5.907 9.065 -20.213 1.00 84.75 86 GLN A N 1
ATOM 634 C CA . GLN A 1 86 ? 4.651 9.787 -20.428 1.00 84.75 86 GLN A CA 1
ATOM 635 C C . GLN A 1 86 ? 3.453 8.836 -20.499 1.00 84.75 86 GLN A C 1
ATOM 637 O O . GLN A 1 86 ? 2.442 9.087 -19.855 1.00 84.75 86 GLN A O 1
ATOM 642 N N . GLN A 1 87 ? 3.579 7.731 -21.239 1.00 83.81 87 GLN A N 1
ATOM 643 C CA . GLN A 1 87 ? 2.527 6.715 -21.342 1.00 83.81 87 GLN A CA 1
ATOM 644 C C . GLN A 1 87 ? 2.299 6.009 -20.005 1.00 83.81 87 GLN A C 1
ATOM 646 O O . GLN A 1 87 ? 1.161 5.858 -19.586 1.00 83.81 87 GLN A O 1
ATOM 651 N N . THR A 1 88 ? 3.378 5.659 -19.298 1.00 83.62 88 THR A N 1
ATOM 652 C CA . THR A 1 88 ? 3.287 5.042 -17.965 1.00 83.62 88 THR A CA 1
ATOM 653 C C . THR A 1 88 ? 2.541 5.951 -16.990 1.00 83.62 88 THR A C 1
ATOM 655 O O . THR A 1 88 ? 1.688 5.498 -16.234 1.00 83.62 88 THR A O 1
ATOM 658 N N . TYR A 1 89 ? 2.848 7.251 -17.011 1.00 87.12 89 TYR A N 1
ATOM 659 C CA . TYR A 1 89 ? 2.149 8.218 -16.174 1.00 87.12 89 TYR A CA 1
ATOM 660 C C . TYR A 1 89 ? 0.675 8.362 -16.571 1.00 87.12 89 TYR A C 1
ATOM 662 O O . TYR A 1 89 ? -0.181 8.396 -15.692 1.00 87.12 89 TYR A O 1
ATOM 670 N N . GLN A 1 90 ? 0.372 8.382 -17.873 1.00 89.69 90 GLN A N 1
ATOM 671 C CA . GLN A 1 90 ? -1.007 8.423 -18.356 1.00 89.69 90 GLN A CA 1
ATOM 672 C C . GLN A 1 90 ? -1.807 7.199 -17.894 1.00 89.69 90 GLN A C 1
ATOM 674 O O . GLN A 1 90 ? -2.905 7.367 -17.387 1.00 89.69 90 GLN A O 1
ATOM 679 N N . GLU A 1 91 ? -1.246 5.991 -17.950 1.00 87.00 91 GLU A N 1
ATOM 680 C CA . GLU A 1 91 ? -1.933 4.790 -17.454 1.00 87.00 91 GLU A CA 1
ATOM 681 C C . GLU A 1 91 ? -2.215 4.844 -15.947 1.00 87.00 91 GLU A C 1
ATOM 683 O O . GLU A 1 91 ? -3.256 4.378 -15.492 1.00 87.00 91 GLU A O 1
ATOM 688 N N . ILE A 1 92 ? -1.316 5.437 -15.154 1.00 88.31 92 ILE A N 1
ATOM 689 C CA . ILE A 1 92 ? -1.559 5.659 -13.722 1.00 88.31 92 ILE A CA 1
ATOM 690 C C . ILE A 1 92 ? -2.747 6.613 -13.519 1.00 88.31 92 ILE A C 1
ATOM 692 O O . ILE A 1 92 ? -3.581 6.365 -12.645 1.00 88.31 92 ILE A O 1
ATOM 696 N N . LEU A 1 93 ? -2.843 7.672 -14.329 1.00 91.62 93 LEU A N 1
ATOM 697 C CA . LEU A 1 93 ? -3.985 8.591 -14.309 1.00 91.62 93 LEU A CA 1
ATOM 698 C C . LEU A 1 93 ? -5.276 7.894 -14.752 1.00 91.62 93 LEU A C 1
ATOM 700 O O . LEU A 1 93 ? -6.305 8.056 -14.101 1.00 91.62 93 LEU A O 1
ATOM 704 N N . ASP A 1 94 ? -5.218 7.067 -15.793 1.00 90.81 94 ASP A N 1
ATOM 705 C CA . ASP A 1 94 ? -6.370 6.318 -16.298 1.00 90.81 94 ASP A CA 1
ATOM 706 C C . ASP A 1 94 ? -6.867 5.308 -15.248 1.00 90.81 94 ASP A C 1
ATOM 708 O O . ASP A 1 94 ? -8.071 5.175 -15.013 1.00 90.81 94 ASP A O 1
ATOM 712 N N . LEU A 1 95 ? -5.950 4.635 -14.539 1.00 89.12 95 LEU A N 1
ATOM 713 C CA . LEU A 1 95 ? -6.283 3.768 -13.406 1.00 89.12 95 LEU A CA 1
ATOM 714 C C . LEU A 1 95 ? -6.968 4.553 -12.283 1.00 89.12 95 LEU A C 1
ATOM 716 O O . LEU A 1 95 ? -7.971 4.083 -11.739 1.00 89.12 95 LEU A O 1
ATOM 720 N N . GLN A 1 96 ? -6.477 5.754 -11.969 1.00 91.38 96 GLN A N 1
ATOM 721 C CA . GLN A 1 96 ? -7.096 6.639 -10.982 1.00 91.38 96 GLN A CA 1
ATOM 722 C C . GLN A 1 96 ? -8.506 7.080 -11.410 1.00 91.38 96 GLN A C 1
ATOM 724 O O . GLN A 1 96 ? -9.435 7.056 -10.598 1.00 91.38 96 GLN A O 1
ATOM 729 N N . GLU A 1 97 ? -8.690 7.447 -12.680 1.00 94.06 97 GLU A N 1
ATOM 730 C CA . GLU A 1 97 ? -9.968 7.917 -13.222 1.00 94.06 97 GLU A CA 1
ATOM 731 C C . GLU A 1 97 ? -11.007 6.795 -13.341 1.00 94.06 97 GLU A C 1
ATOM 733 O O . GLU A 1 97 ? -12.195 7.021 -13.086 1.00 94.06 97 GLU A O 1
ATOM 738 N N . SER A 1 98 ? -10.568 5.574 -13.661 1.00 92.44 98 SER A N 1
ATOM 739 C CA . SER A 1 98 ? -11.452 4.417 -13.828 1.00 92.44 98 SER A CA 1
ATOM 740 C C . SER A 1 98 ? -12.224 4.063 -12.553 1.00 92.44 98 SER A C 1
ATOM 742 O O . SER A 1 98 ? -13.340 3.549 -12.631 1.00 92.44 98 SER A O 1
ATOM 744 N N . ARG A 1 99 ? -11.649 4.345 -11.371 1.00 92.31 99 ARG A N 1
ATOM 745 C CA . ARG A 1 99 ? -12.171 3.939 -10.049 1.00 92.31 99 ARG A CA 1
ATOM 746 C C . ARG A 1 99 ? -12.421 2.427 -9.938 1.00 92.31 99 ARG A C 1
ATOM 748 O O . ARG A 1 99 ? -13.213 1.994 -9.100 1.00 92.31 99 ARG A O 1
ATOM 755 N N . ILE A 1 100 ? -11.761 1.627 -10.776 1.00 91.75 100 ILE A N 1
ATOM 756 C CA . ILE A 1 100 ? -11.857 0.168 -10.755 1.00 91.75 100 ILE A CA 1
ATOM 757 C C . ILE A 1 100 ? -10.799 -0.360 -9.779 1.00 91.75 100 ILE A C 1
ATOM 759 O O . ILE A 1 100 ? -9.619 -0.041 -9.938 1.00 91.75 100 ILE A O 1
ATOM 763 N N . PRO A 1 101 ? -11.185 -1.162 -8.772 1.00 93.31 101 PRO A N 1
ATOM 764 C CA . PRO A 1 101 ? -10.223 -1.762 -7.861 1.00 93.31 101 PRO A CA 1
ATOM 765 C C . PRO A 1 101 ? -9.255 -2.701 -8.589 1.00 93.31 101 PRO A C 1
ATOM 767 O O . PRO A 1 101 ? -9.668 -3.486 -9.443 1.00 93.31 101 PRO A O 1
ATOM 770 N N . PHE A 1 102 ? -7.979 -2.657 -8.217 1.00 92.31 102 PHE A N 1
ATOM 771 C CA . PHE A 1 102 ? -6.940 -3.535 -8.754 1.00 92.31 102 PHE A CA 1
ATOM 772 C C . PHE A 1 102 ? -6.075 -4.130 -7.642 1.00 92.31 102 PHE A C 1
ATOM 774 O O . PHE A 1 102 ? -6.062 -3.653 -6.506 1.00 92.31 102 PHE A O 1
ATOM 781 N N . ASP A 1 103 ? -5.336 -5.183 -7.975 1.00 93.06 103 ASP A N 1
ATOM 782 C CA . ASP A 1 103 ? -4.468 -5.864 -7.020 1.00 93.06 103 ASP A CA 1
ATOM 783 C C . ASP A 1 103 ? -3.051 -5.280 -7.041 1.00 93.06 103 ASP A C 1
ATOM 785 O O . ASP A 1 103 ? -2.487 -4.984 -8.100 1.00 93.06 103 ASP A O 1
ATOM 789 N N . VAL A 1 104 ? -2.449 -5.144 -5.859 1.00 92.81 104 VAL A N 1
ATOM 790 C CA . VAL A 1 104 ? -1.068 -4.687 -5.683 1.00 92.81 104 VAL A CA 1
ATOM 791 C C . VAL A 1 104 ? -0.251 -5.787 -5.026 1.00 92.81 104 VAL A C 1
ATOM 793 O O . VAL A 1 104 ? -0.513 -6.202 -3.897 1.00 92.81 104 VAL A O 1
ATOM 796 N N . VAL A 1 105 ? 0.776 -6.249 -5.730 1.00 91.56 105 VAL A N 1
ATOM 797 C CA . VAL A 1 105 ? 1.727 -7.233 -5.216 1.00 91.56 105 VAL A CA 1
ATOM 798 C C . VAL A 1 105 ? 2.946 -6.489 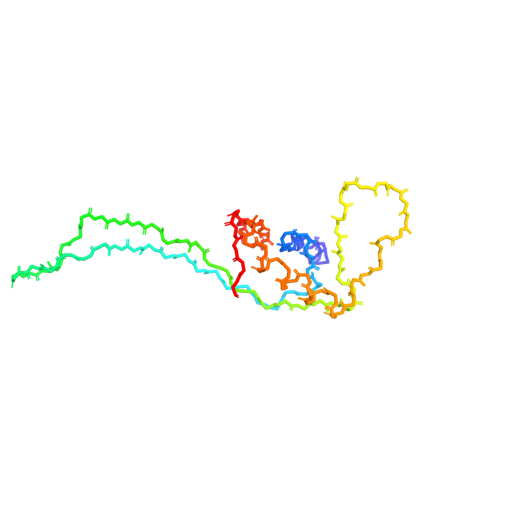-4.702 1.00 91.56 105 VAL A C 1
ATOM 800 O O . VAL A 1 105 ? 3.698 -5.904 -5.485 1.00 91.56 105 VAL A O 1
ATOM 803 N N . THR A 1 106 ? 3.149 -6.530 -3.386 1.00 91.31 106 THR A N 1
ATOM 804 C CA . THR A 1 106 ? 4.366 -6.024 -2.745 1.00 91.31 106 THR A CA 1
ATOM 805 C C . THR A 1 106 ? 5.237 -7.176 -2.260 1.00 91.31 106 THR A C 1
ATOM 807 O O . THR A 1 106 ? 4.872 -8.340 -2.397 1.00 91.31 106 THR A O 1
ATOM 810 N N . GLY A 1 107 ? 6.402 -6.884 -1.680 1.00 86.69 107 GLY A N 1
ATOM 811 C CA . GLY A 1 107 ? 7.265 -7.946 -1.142 1.00 86.69 107 GLY A CA 1
ATOM 812 C C . GLY A 1 107 ? 6.826 -8.469 0.200 1.00 86.69 107 GLY A C 1
ATOM 813 O O . GLY A 1 107 ? 7.280 -9.522 0.632 1.00 86.69 107 GLY A O 1
ATOM 814 N N . LYS A 1 108 ? 5.989 -7.693 0.884 1.00 87.56 108 LYS A N 1
ATOM 815 C CA . LYS A 1 108 ? 5.479 -8.026 2.205 1.00 87.56 108 LYS A CA 1
ATOM 816 C C . LYS A 1 108 ? 4.115 -8.696 2.114 1.00 87.56 108 LYS A C 1
ATOM 818 O O . LYS A 1 108 ? 3.828 -9.589 2.907 1.00 87.56 108 LYS A O 1
ATOM 823 N N . ARG A 1 109 ? 3.246 -8.224 1.214 1.00 89.12 109 ARG A N 1
ATOM 824 C CA . ARG A 1 109 ? 1.835 -8.611 1.181 1.00 89.12 109 ARG A CA 1
ATOM 825 C C . ARG A 1 109 ? 1.236 -8.421 -0.212 1.00 89.12 109 ARG A C 1
ATOM 827 O O . ARG A 1 109 ? 1.561 -7.471 -0.917 1.00 89.12 109 ARG A O 1
ATOM 834 N N . LEU A 1 110 ? 0.303 -9.303 -0.562 1.00 92.75 110 LEU A N 1
ATOM 835 C CA . LEU A 1 110 ? -0.624 -9.095 -1.669 1.00 92.75 110 LEU A CA 1
ATOM 836 C C . LEU A 1 110 ? -1.836 -8.312 -1.153 1.00 92.75 110 LEU A C 1
ATOM 838 O O . LEU A 1 110 ? -2.484 -8.709 -0.179 1.00 92.75 110 LEU A O 1
ATOM 842 N N . TYR A 1 111 ? -2.104 -7.182 -1.790 1.00 94.44 111 TYR A N 1
ATOM 843 C CA . TYR A 1 111 ? -3.257 -6.336 -1.537 1.00 94.44 111 TYR A CA 1
ATOM 844 C C . TYR A 1 111 ? -4.284 -6.548 -2.640 1.00 94.44 111 TYR A C 1
ATOM 846 O O . TYR A 1 111 ? -3.961 -6.367 -3.810 1.00 94.44 111 TYR A O 1
ATOM 854 N N . SER A 1 112 ? -5.505 -6.909 -2.261 1.00 93.50 112 SER A N 1
ATOM 855 C CA . SER A 1 112 ? -6.614 -7.067 -3.201 1.00 93.50 112 SER A CA 1
ATOM 856 C C . SER A 1 112 ? -7.591 -5.906 -3.094 1.00 93.50 112 SER A C 1
ATOM 858 O O . SER A 1 112 ? -7.790 -5.385 -1.995 1.00 93.50 112 SER A O 1
ATOM 860 N N . ASN A 1 113 ? -8.237 -5.553 -4.207 1.00 93.94 113 ASN A N 1
ATOM 861 C CA . ASN A 1 113 ? -9.244 -4.484 -4.277 1.00 93.94 113 ASN A CA 1
ATOM 862 C C . ASN A 1 113 ? -8.729 -3.107 -3.809 1.00 93.94 113 ASN A C 1
ATOM 864 O O . ASN A 1 113 ? -9.373 -2.428 -3.007 1.00 93.94 113 ASN A O 1
ATOM 868 N N . MET A 1 114 ? -7.562 -2.693 -4.298 1.00 94.62 114 MET A N 1
ATOM 869 C CA . MET A 1 114 ? -6.967 -1.392 -3.992 1.00 94.62 114 MET A CA 1
ATOM 870 C C . MET A 1 114 ? -7.405 -0.323 -4.989 1.00 94.62 114 MET A C 1
ATOM 872 O O . MET A 1 114 ? -7.671 -0.613 -6.152 1.00 94.62 114 MET A O 1
ATOM 876 N N . LEU A 1 115 ? -7.416 0.928 -4.534 1.00 93.44 115 LEU A N 1
ATOM 877 C CA . LEU A 1 115 ? -7.557 2.114 -5.376 1.00 93.44 115 LEU A CA 1
ATOM 878 C C . LEU A 1 115 ? -6.339 3.015 -5.183 1.00 93.44 115 LEU A C 1
ATOM 880 O O . LEU A 1 115 ? -5.743 3.043 -4.103 1.00 93.44 115 LEU A O 1
ATOM 884 N N . ILE A 1 116 ? -5.986 3.756 -6.229 1.00 91.06 116 ILE A N 1
ATOM 885 C CA . ILE A 1 116 ? -4.921 4.758 -6.191 1.00 91.06 116 ILE A CA 1
ATOM 886 C C . ILE A 1 116 ? -5.518 6.152 -5.989 1.00 91.06 116 ILE A C 1
ATOM 888 O O . ILE A 1 116 ? -6.602 6.448 -6.494 1.00 91.06 116 ILE A O 1
ATOM 892 N N . ARG A 1 117 ? -4.822 6.989 -5.217 1.00 87.81 117 ARG A N 1
ATOM 893 C CA . ARG A 1 117 ? -5.216 8.362 -4.896 1.00 87.81 117 ARG A CA 1
ATOM 894 C C . ARG A 1 117 ? -4.066 9.328 -5.113 1.00 87.81 117 ARG A C 1
ATOM 896 O O . ARG A 1 117 ? -2.914 8.897 -4.885 1.00 87.81 117 ARG A O 1
#

Organism: NCBI:txid2077273

Sequence (117 aa):
MDILSTLFHQQSRRIGVLIPSVVVSEKHTDTLEITEHPVEVGAAIADHAYKKPSEVVMEVGFAGGGSLLDFASNLTATSLLGLSPQQTYQEILDLQESRIPFDVVTGKRLYSNMLIR

Radius of gyration: 20.12 Å; Cα contacts (8 Å, |Δi|>4): 169; chains: 1; bounding box: 44×32×66 Å

pLDDT: mean 79.79, std 17.19, range [44.12, 95.5]